Protein AF-A0A8T0CIX3-F1 (afdb_monomer_lite)

Radius of gyration: 17.49 Å; chains: 1; bounding box: 52×23×48 Å

Structure (mmCIF, N/CA/C/O backbone):
data_AF-A0A8T0CIX3-F1
#
_entry.id   AF-A0A8T0CIX3-F1
#
loop_
_atom_site.group_PDB
_atom_site.id
_atom_site.type_symbol
_atom_site.label_atom_id
_atom_site.label_alt_id
_atom_site.label_comp_id
_atom_site.label_asym_id
_atom_site.label_entity_id
_atom_site.label_seq_id
_atom_site.pdbx_PDB_ins_code
_atom_site.Cartn_x
_atom_site.Cartn_y
_atom_site.Cartn_z
_atom_site.occupancy
_atom_site.B_iso_or_equiv
_atom_site.auth_seq_id
_atom_site.auth_comp_id
_atom_site.auth_asym_id
_atom_site.auth_atom_id
_atom_site.pdbx_PDB_model_num
ATOM 1 N N . MET A 1 1 ? 6.119 -9.286 -27.370 1.00 32.91 1 MET A N 1
ATOM 2 C CA . MET A 1 1 ? 6.407 -10.190 -26.239 1.00 32.91 1 MET A CA 1
ATOM 3 C C . MET A 1 1 ? 5.545 -9.720 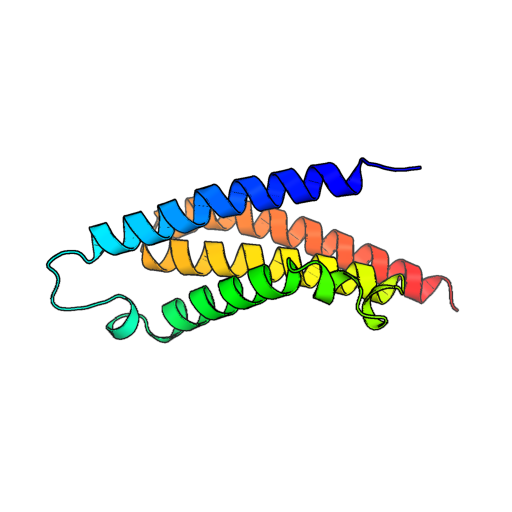-25.072 1.00 32.91 1 MET A C 1
ATOM 5 O O . MET A 1 1 ? 6.008 -8.887 -24.301 1.00 32.91 1 MET A O 1
ATOM 9 N N . PRO A 1 2 ? 4.253 -10.087 -25.061 1.00 47.53 2 PRO A N 1
ATOM 10 C CA . PRO A 1 2 ? 3.282 -9.537 -24.124 1.00 47.53 2 PRO A CA 1
ATOM 11 C C . PRO A 1 2 ? 3.025 -10.489 -22.934 1.00 47.53 2 PRO A C 1
ATOM 13 O O . PRO A 1 2 ? 3.435 -11.647 -22.954 1.00 47.53 2 PRO A O 1
ATOM 16 N N . ASP A 1 3 ? 2.377 -9.942 -21.906 1.00 46.97 3 ASP A N 1
ATOM 17 C CA . ASP A 1 3 ? 1.522 -10.616 -20.907 1.00 46.97 3 ASP A CA 1
ATOM 18 C C . ASP A 1 3 ? 2.076 -10.983 -19.521 1.00 46.97 3 ASP A C 1
ATOM 20 O O . ASP A 1 3 ? 1.401 -10.690 -18.536 1.00 46.97 3 ASP A O 1
ATOM 24 N N . PHE A 1 4 ? 3.320 -11.448 -19.346 1.00 45.59 4 PHE A N 1
ATOM 25 C CA . PHE A 1 4 ? 3.734 -11.929 -18.005 1.00 45.59 4 PHE A CA 1
ATOM 26 C C . PHE A 1 4 ? 3.720 -10.850 -16.899 1.00 45.59 4 PHE A C 1
ATOM 28 O O . PHE A 1 4 ? 3.473 -11.137 -15.729 1.00 45.59 4 PHE A O 1
ATOM 35 N N . HIS A 1 5 ? 3.978 -9.587 -17.251 1.00 55.44 5 HIS A N 1
ATOM 36 C CA . HIS A 1 5 ? 3.947 -8.493 -16.278 1.00 55.44 5 HIS A CA 1
ATOM 37 C C . HIS A 1 5 ? 2.532 -7.979 -15.994 1.00 55.44 5 HIS A C 1
ATOM 39 O O . HIS A 1 5 ? 2.299 -7.467 -14.904 1.00 55.44 5 HIS A O 1
ATOM 45 N N . GLN A 1 6 ? 1.604 -8.084 -16.946 1.00 58.97 6 GLN A N 1
ATOM 46 C CA . GLN A 1 6 ? 0.264 -7.509 -16.825 1.00 58.97 6 GLN A CA 1
ATOM 47 C C . GLN A 1 6 ? -0.647 -8.389 -15.963 1.00 58.97 6 GLN A C 1
ATOM 49 O O . GLN A 1 6 ? -1.368 -7.862 -15.113 1.00 58.97 6 GLN A O 1
ATOM 54 N N . ASP A 1 7 ? -0.513 -9.708 -16.093 1.00 60.78 7 ASP A N 1
ATOM 55 C CA . ASP A 1 7 ? -1.261 -10.689 -15.303 1.00 60.78 7 ASP A CA 1
ATOM 56 C C . ASP A 1 7 ? -0.936 -10.574 -13.807 1.00 60.78 7 ASP A C 1
ATOM 58 O O . ASP A 1 7 ? -1.839 -10.474 -12.977 1.00 60.78 7 ASP A O 1
ATOM 62 N N . GLN A 1 8 ? 0.346 -10.428 -13.450 1.00 64.62 8 GLN A N 1
ATOM 63 C CA . GLN A 1 8 ? 0.744 -10.230 -12.051 1.00 64.62 8 GLN A CA 1
ATOM 64 C C . GLN A 1 8 ? 0.156 -8.955 -11.428 1.00 64.62 8 GLN A C 1
ATOM 66 O O . GLN A 1 8 ? -0.190 -8.939 -10.248 1.00 64.62 8 GLN A O 1
ATOM 71 N N . TRP A 1 9 ? 0.025 -7.863 -12.189 1.00 63.97 9 TRP A N 1
ATOM 72 C CA . TRP A 1 9 ? -0.580 -6.632 -11.665 1.00 63.97 9 TRP A CA 1
ATOM 73 C C . TRP A 1 9 ? -2.093 -6.741 -11.513 1.00 63.97 9 TRP A C 1
ATOM 75 O O . TRP A 1 9 ? -2.646 -6.144 -10.589 1.00 63.97 9 TRP A O 1
ATOM 85 N N . MET A 1 10 ? -2.751 -7.506 -12.383 1.00 67.19 10 MET A N 1
ATOM 86 C CA . MET A 1 10 ? -4.171 -7.825 -12.246 1.00 67.19 10 MET A CA 1
ATOM 87 C C . MET A 1 10 ? -4.418 -8.646 -10.976 1.00 67.19 10 MET A C 1
ATOM 89 O O . MET A 1 10 ? -5.321 -8.317 -10.212 1.00 67.19 10 MET A O 1
ATOM 93 N N . GLU A 1 11 ? -3.564 -9.632 -10.692 1.00 70.88 11 GLU A N 1
ATOM 94 C CA . GLU A 1 11 ? -3.617 -10.425 -9.457 1.00 70.88 11 GLU A CA 1
ATOM 95 C C . GLU A 1 11 ? -3.376 -9.570 -8.203 1.00 70.88 11 GLU A C 1
ATOM 97 O O . GLU A 1 11 ? -4.138 -9.651 -7.240 1.00 70.88 11 GLU A O 1
ATOM 102 N N . ILE A 1 12 ? -2.367 -8.689 -8.215 1.00 68.94 12 ILE A N 1
ATOM 103 C CA . ILE A 1 12 ? -2.094 -7.772 -7.093 1.00 68.94 12 ILE A CA 1
ATOM 104 C C . ILE A 1 12 ? -3.274 -6.819 -6.862 1.00 68.94 12 ILE A C 1
ATOM 106 O O . ILE A 1 12 ? -3.676 -6.598 -5.717 1.00 68.94 12 ILE A O 1
ATOM 110 N N . ASN A 1 13 ? -3.848 -6.266 -7.934 1.00 72.50 13 ASN A N 1
ATOM 111 C CA . ASN A 1 13 ? -5.031 -5.416 -7.839 1.00 72.50 13 ASN A CA 1
ATOM 112 C C . ASN A 1 13 ? -6.233 -6.199 -7.285 1.00 72.50 13 ASN A C 1
ATOM 114 O O . ASN A 1 13 ? -6.950 -5.668 -6.440 1.00 72.50 13 ASN A O 1
ATOM 118 N N . ALA A 1 14 ? -6.426 -7.456 -7.702 1.00 75.31 14 ALA A N 1
ATOM 119 C CA . ALA A 1 14 ? -7.502 -8.318 -7.214 1.00 75.31 14 ALA A CA 1
ATOM 120 C C . ALA A 1 14 ? -7.372 -8.595 -5.707 1.00 75.31 14 ALA A C 1
ATOM 122 O O . ALA A 1 14 ? -8.339 -8.435 -4.955 1.00 75.31 14 ALA A O 1
ATOM 123 N N . ILE A 1 15 ? -6.158 -8.922 -5.249 1.00 75.94 15 ILE A N 1
ATOM 124 C CA . ILE A 1 15 ? -5.845 -9.072 -3.822 1.00 75.94 15 ILE A CA 1
ATOM 125 C C . ILE A 1 15 ? -6.179 -7.777 -3.078 1.00 75.94 15 ILE A C 1
ATOM 127 O O . ILE A 1 15 ? -6.801 -7.822 -2.021 1.00 75.94 15 ILE A O 1
ATOM 131 N N . PHE A 1 16 ? -5.830 -6.613 -3.625 1.00 72.81 16 PHE A N 1
ATOM 132 C CA . PHE A 1 16 ? -6.097 -5.331 -2.977 1.00 72.81 16 PHE A CA 1
ATOM 133 C C . PHE A 1 16 ? -7.589 -5.013 -2.859 1.00 72.81 16 PHE A C 1
ATOM 135 O O . PHE A 1 16 ? -8.052 -4.641 -1.779 1.00 72.81 16 PHE A O 1
ATOM 142 N N . THR A 1 17 ? -8.354 -5.221 -3.934 1.00 77.19 17 THR A N 1
ATOM 143 C CA . THR A 1 17 ? -9.814 -5.048 -3.920 1.00 77.19 17 THR A CA 1
ATOM 144 C C . THR A 1 17 ? -10.515 -5.988 -2.946 1.00 77.19 17 THR A C 1
ATOM 146 O O . THR A 1 17 ? -11.622 -5.683 -2.521 1.00 77.19 17 THR A O 1
ATOM 149 N N . PHE A 1 18 ? -9.880 -7.094 -2.554 1.00 80.06 18 PHE A N 1
ATOM 150 C CA . PHE A 1 18 ? -10.394 -7.987 -1.520 1.00 80.06 18 PHE A CA 1
ATOM 151 C C . PHE A 1 18 ? -9.923 -7.590 -0.111 1.00 80.06 18 PHE A C 1
ATOM 153 O O . PHE A 1 18 ? -10.732 -7.417 0.798 1.00 80.06 18 PHE A O 1
ATOM 160 N N . VAL A 1 19 ? -8.615 -7.414 0.082 1.00 78.19 19 VAL A N 1
ATOM 161 C CA . VAL A 1 19 ? -8.004 -7.212 1.404 1.00 78.19 19 VAL A CA 1
ATOM 162 C C . VAL A 1 19 ? -8.391 -5.861 2.006 1.00 78.19 19 VAL A C 1
ATOM 164 O O . VAL A 1 19 ? -8.680 -5.791 3.199 1.00 78.19 19 VAL A O 1
ATOM 167 N N . VAL A 1 20 ? -8.437 -4.787 1.212 1.00 78.75 20 VAL A N 1
ATOM 168 C CA . VAL A 1 20 ? -8.733 -3.445 1.737 1.00 78.75 20 VAL A CA 1
ATOM 169 C C . VAL A 1 20 ? -10.149 -3.356 2.311 1.00 78.75 20 VAL A C 1
ATOM 171 O O . VAL A 1 20 ? -10.265 -2.961 3.473 1.00 78.75 20 VAL A O 1
ATOM 174 N N . PRO A 1 21 ? -11.223 -3.748 1.594 1.00 81.62 21 PRO A N 1
ATOM 175 C CA . PRO A 1 21 ? -12.566 -3.737 2.169 1.00 81.62 21 PRO A CA 1
ATOM 176 C C . PRO A 1 21 ? -12.702 -4.626 3.402 1.00 81.62 21 PRO A C 1
ATOM 178 O O . PRO A 1 21 ? -13.387 -4.238 4.344 1.00 81.62 21 PRO A O 1
ATOM 181 N N . VAL A 1 22 ? -12.024 -5.779 3.438 1.00 82.62 22 VAL A N 1
ATOM 182 C CA . VAL A 1 22 ? -12.018 -6.657 4.619 1.00 82.62 22 VAL A CA 1
ATOM 183 C C . VAL A 1 22 ? -11.404 -5.941 5.820 1.00 82.62 22 VAL A C 1
ATOM 185 O O . VAL A 1 22 ? -12.016 -5.905 6.885 1.00 82.62 22 VAL A O 1
ATOM 188 N N . LEU A 1 23 ? -10.231 -5.322 5.665 1.00 79.44 23 LEU A N 1
ATOM 189 C CA . LEU A 1 23 ? -9.569 -4.606 6.757 1.00 79.44 23 LEU A CA 1
ATOM 190 C C . LEU A 1 23 ? -10.378 -3.377 7.212 1.00 79.44 23 LEU A C 1
ATOM 192 O O . LEU A 1 23 ? -10.510 -3.138 8.412 1.00 79.44 23 LEU A O 1
ATOM 196 N N . VAL A 1 24 ? -10.974 -2.631 6.277 1.00 81.62 24 VAL A N 1
ATOM 197 C CA . VAL A 1 24 ? -11.873 -1.508 6.597 1.00 81.62 24 VAL A CA 1
ATOM 198 C C . VAL A 1 24 ? -13.121 -2.000 7.335 1.00 81.62 24 VAL A C 1
ATOM 200 O O . VAL A 1 24 ? -13.499 -1.413 8.348 1.00 81.62 24 VAL A O 1
ATOM 203 N N . GLY A 1 25 ? -13.729 -3.100 6.885 1.00 82.38 25 GLY A N 1
ATOM 204 C CA . GLY A 1 25 ? -14.900 -3.712 7.514 1.00 82.38 25 GLY A CA 1
ATOM 205 C C . GLY A 1 25 ? -14.612 -4.216 8.928 1.00 82.38 25 GLY A C 1
ATOM 206 O O . GLY A 1 25 ? -15.368 -3.927 9.852 1.00 82.38 25 GLY A O 1
ATOM 207 N N . LEU A 1 26 ? -13.475 -4.885 9.135 1.00 82.00 26 LEU A N 1
ATOM 208 C CA . LEU A 1 26 ? -13.008 -5.272 10.470 1.00 82.00 26 LEU A CA 1
ATOM 209 C C . LEU A 1 26 ? -12.791 -4.049 11.369 1.00 82.00 26 LEU A C 1
ATOM 211 O O . LEU A 1 26 ? -13.076 -4.106 12.565 1.00 82.00 26 LEU A O 1
ATOM 215 N N . GLY A 1 27 ? -12.328 -2.933 10.800 1.00 80.12 27 GLY A N 1
ATOM 216 C CA . GLY A 1 27 ? -12.174 -1.665 11.509 1.00 80.12 27 GLY A CA 1
ATOM 217 C C . GLY A 1 27 ? -13.522 -1.113 11.947 1.00 80.12 27 GLY A C 1
ATOM 218 O O . GLY A 1 27 ? -13.709 -0.808 13.124 1.00 80.12 27 GLY A O 1
ATOM 219 N N . ALA A 1 28 ? -14.486 -1.066 11.027 1.00 81.31 28 ALA A N 1
ATOM 220 C CA . ALA A 1 28 ? -15.848 -0.647 11.327 1.00 81.31 28 ALA A CA 1
ATOM 221 C C . ALA A 1 28 ? -16.452 -1.486 12.464 1.00 81.31 28 ALA A C 1
ATOM 223 O O . ALA A 1 28 ? -16.958 -0.910 13.420 1.00 81.31 28 ALA A O 1
ATOM 224 N N . VAL A 1 29 ? -16.302 -2.816 12.429 1.00 83.75 29 VAL A N 1
ATOM 225 C CA . VAL A 1 29 ? -16.773 -3.719 13.496 1.00 83.75 29 VAL A CA 1
ATOM 226 C C . VAL A 1 29 ? -16.032 -3.482 14.819 1.00 83.75 29 VAL A C 1
ATOM 228 O O . VAL A 1 29 ?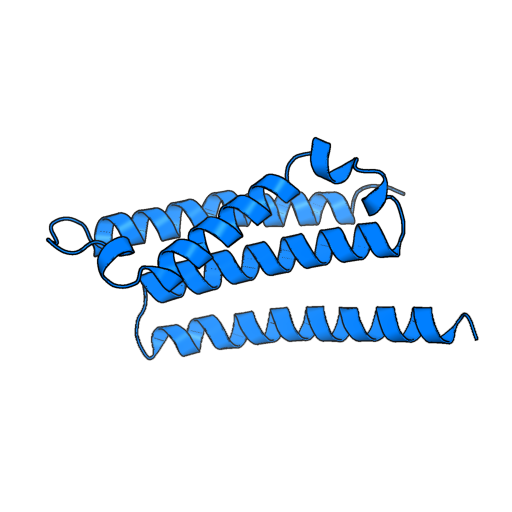 -16.664 -3.376 15.868 1.00 83.75 29 VAL A O 1
ATOM 231 N N . LYS A 1 30 ? -14.698 -3.346 14.805 1.00 80.69 30 LYS A N 1
ATOM 232 C CA . LYS A 1 30 ? -13.878 -3.133 16.017 1.00 80.69 30 LYS A CA 1
ATOM 233 C C . LYS A 1 30 ? -14.253 -1.856 16.778 1.00 80.69 30 LYS A C 1
ATOM 235 O O . LYS A 1 30 ? -14.106 -1.804 18.009 1.00 80.69 30 LYS A O 1
ATOM 240 N N . TYR A 1 31 ? -14.665 -0.823 16.049 1.00 79.38 31 TYR A N 1
ATOM 241 C CA . TYR A 1 31 ? -15.028 0.485 16.594 1.00 79.38 31 TYR A CA 1
ATOM 242 C C . TYR A 1 31 ? -16.546 0.722 16.645 1.00 79.38 31 TYR A C 1
ATOM 244 O O . TYR A 1 31 ? -16.982 1.757 17.146 1.00 79.38 31 TYR A O 1
ATOM 252 N N . GLN A 1 32 ? -17.361 -0.240 16.207 1.00 84.94 32 GLN A N 1
ATOM 253 C CA . GLN A 1 32 ? -18.816 -0.147 16.273 1.00 84.94 32 GLN A CA 1
ATOM 254 C C . GLN A 1 32 ? -19.281 -0.019 17.729 1.00 84.94 32 GLN A C 1
ATOM 256 O O . GLN A 1 32 ? -18.869 -0.784 18.600 1.00 84.94 32 GLN A O 1
ATOM 261 N N . GLY A 1 33 ? -20.136 0.970 18.000 1.00 80.69 33 GLY A N 1
ATOM 262 C CA . GLY A 1 33 ? -20.681 1.218 19.339 1.00 80.69 33 GLY A CA 1
ATOM 263 C C . GLY A 1 33 ? -19.683 1.799 20.348 1.00 80.69 33 GLY A C 1
ATOM 264 O O . GLY A 1 33 ? -20.034 1.958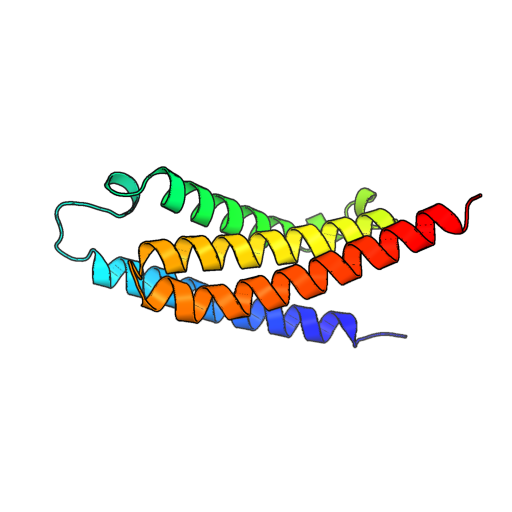 21.515 1.00 80.69 33 GLY A O 1
ATOM 265 N N . LYS A 1 34 ? -18.452 2.136 19.935 1.00 80.56 34 LYS A N 1
ATOM 266 C CA . LYS A 1 34 ? -17.487 2.841 20.788 1.00 80.56 34 LYS A CA 1
ATOM 267 C C . LYS A 1 34 ? -17.601 4.349 20.590 1.00 80.56 34 LYS A C 1
ATOM 269 O O . LYS A 1 34 ? -17.738 4.823 19.470 1.00 80.56 34 LYS A O 1
ATOM 274 N N . HIS A 1 35 ? -17.444 5.103 21.677 1.00 78.94 35 HIS A N 1
ATOM 275 C CA . HIS A 1 35 ? -17.379 6.571 21.635 1.00 78.94 35 HIS A CA 1
ATOM 276 C C . HIS A 1 35 ? -16.116 7.126 20.961 1.00 78.94 35 HIS A C 1
ATOM 278 O O . HIS A 1 35 ? -16.063 8.309 20.646 1.00 78.94 35 HIS A O 1
ATOM 284 N N . HIS A 1 36 ? -15.103 6.286 20.752 1.00 74.44 36 HIS A N 1
ATOM 285 C CA . HIS A 1 36 ? -13.800 6.682 20.234 1.00 74.44 36 HIS A CA 1
ATOM 286 C C . HIS A 1 36 ? -13.606 6.038 18.865 1.00 74.44 36 HIS A C 1
ATOM 288 O O . HIS A 1 36 ? -13.723 4.814 18.758 1.00 74.44 36 HIS A O 1
ATOM 294 N N . SER A 1 37 ? -13.287 6.827 17.840 1.00 77.19 37 SER A N 1
ATOM 295 C CA . SER A 1 37 ? -13.000 6.309 16.504 1.00 77.19 37 SER A CA 1
ATOM 296 C C . SER A 1 37 ? -11.485 6.110 16.298 1.00 77.19 37 SER A C 1
ATOM 298 O O . SER A 1 37 ? -10.671 6.651 17.061 1.00 77.19 37 SER A O 1
ATOM 300 N N . PRO A 1 38 ? -11.058 5.347 15.273 1.00 71.62 38 PRO A N 1
ATOM 301 C CA . PRO A 1 38 ? -9.641 5.214 14.924 1.00 71.62 38 PRO A CA 1
ATOM 302 C C . PRO A 1 38 ? -9.014 6.544 14.479 1.00 71.62 38 PRO A C 1
ATOM 304 O O . PRO A 1 38 ? -7.800 6.720 14.592 1.00 71.62 38 PRO A O 1
ATOM 307 N N . PHE A 1 39 ? -9.824 7.496 14.009 1.00 76.62 39 PHE A N 1
ATOM 308 C CA . PHE A 1 39 ? -9.372 8.839 13.651 1.00 76.62 39 PHE A CA 1
ATOM 309 C C . PHE A 1 39 ? -9.029 9.678 14.881 1.00 76.62 39 PHE A C 1
ATOM 311 O O . PHE A 1 39 ? -8.099 10.475 14.824 1.00 76.62 39 PHE A O 1
ATOM 318 N N . ASP A 1 40 ? -9.716 9.446 15.999 1.00 76.12 40 ASP A N 1
ATOM 319 C CA . ASP A 1 40 ? -9.499 10.195 17.242 1.00 76.12 40 ASP A CA 1
ATOM 320 C C . ASP A 1 40 ? -8.393 9.559 18.088 1.00 76.12 40 ASP A C 1
ATOM 322 O O . ASP A 1 40 ? -7.564 10.241 18.683 1.00 76.12 40 ASP A O 1
ATOM 326 N N . THR A 1 41 ? -8.360 8.224 18.125 1.00 79.50 41 THR A N 1
ATOM 327 C CA . THR A 1 41 ? -7.406 7.459 18.944 1.00 79.50 41 THR A CA 1
ATOM 328 C C . THR A 1 41 ? -6.034 7.313 18.292 1.00 79.50 41 THR A C 1
ATOM 330 O O . THR A 1 41 ? -5.020 7.306 18.990 1.00 79.50 41 THR A O 1
ATOM 333 N N . HIS A 1 42 ? -5.979 7.216 16.961 1.00 81.81 42 HIS A N 1
ATOM 334 C CA . HIS A 1 42 ? -4.744 7.011 16.200 1.00 81.81 42 HIS A CA 1
ATOM 335 C C . HIS A 1 42 ? -4.712 7.881 14.928 1.00 81.81 42 HIS A C 1
ATOM 337 O O . HIS A 1 42 ? -4.622 7.348 13.817 1.00 81.81 42 HIS A O 1
ATOM 343 N N . PRO A 1 43 ? -4.754 9.223 15.060 1.00 80.19 43 PRO A N 1
ATOM 344 C CA . PRO A 1 43 ? -4.919 10.141 13.928 1.00 80.19 43 PRO A CA 1
ATOM 345 C C . PRO A 1 43 ? -3.818 9.995 12.873 1.00 80.19 43 PRO A C 1
ATOM 347 O O . PRO A 1 43 ? -4.104 9.947 11.679 1.00 80.19 43 PRO A O 1
ATOM 350 N N . ILE A 1 44 ? -2.561 9.856 13.307 1.00 82.81 44 ILE A N 1
ATOM 351 C CA . ILE A 1 44 ? -1.407 9.726 12.405 1.00 82.81 44 ILE A CA 1
ATOM 352 C C . ILE A 1 44 ? -1.491 8.419 11.607 1.00 82.81 44 ILE A C 1
ATOM 354 O O . ILE A 1 44 ? -1.369 8.431 10.385 1.00 82.81 44 ILE A O 1
ATOM 358 N N . THR A 1 45 ? -1.738 7.293 12.279 1.00 82.94 45 THR A N 1
ATOM 359 C CA . THR A 1 45 ? -1.815 5.971 11.637 1.00 82.94 45 THR A CA 1
ATOM 360 C C . THR A 1 45 ? -2.980 5.897 10.650 1.00 82.94 45 THR A C 1
ATOM 362 O O . THR A 1 45 ? -2.808 5.422 9.528 1.00 82.94 45 THR A O 1
ATOM 365 N N . SER A 1 46 ? -4.147 6.419 11.036 1.00 82.31 46 SER A N 1
ATOM 366 C CA . SER A 1 46 ? -5.330 6.508 10.173 1.00 82.31 46 SER A CA 1
ATOM 367 C C . SER A 1 46 ? -5.072 7.373 8.942 1.00 82.31 46 SER A C 1
ATOM 369 O O . SER A 1 46 ? -5.362 6.952 7.821 1.00 82.31 46 SER A O 1
ATOM 371 N N . PHE A 1 47 ? -4.447 8.539 9.122 1.00 86.44 47 PHE A N 1
ATOM 372 C CA . PHE A 1 47 ? -4.085 9.417 8.013 1.00 86.44 47 PHE A CA 1
ATOM 373 C C . PHE A 1 47 ? -3.103 8.747 7.046 1.00 86.44 47 PHE A C 1
ATOM 375 O O . PHE A 1 47 ? -3.347 8.723 5.842 1.00 86.44 47 PHE A O 1
ATOM 382 N N . LEU A 1 48 ? -2.022 8.150 7.558 1.00 86.56 48 LEU A N 1
ATOM 383 C CA . LEU A 1 48 ? -1.021 7.482 6.725 1.00 86.56 48 LEU A CA 1
ATOM 384 C C . LEU A 1 48 ? -1.596 6.273 5.979 1.00 86.56 48 LEU A C 1
ATOM 386 O O . LEU A 1 48 ? -1.235 6.044 4.823 1.00 86.56 48 LEU A O 1
ATOM 390 N N . SER A 1 49 ? -2.513 5.527 6.602 1.00 85.94 49 SER A N 1
ATOM 391 C CA . SER A 1 49 ? -3.223 4.423 5.951 1.00 85.94 49 SER A CA 1
ATOM 392 C C . SER A 1 49 ? -4.028 4.903 4.744 1.00 85.94 49 SER A C 1
ATOM 394 O O . SER A 1 49 ? -3.860 4.374 3.642 1.00 85.94 49 SER A O 1
ATOM 396 N N . ILE A 1 50 ? -4.84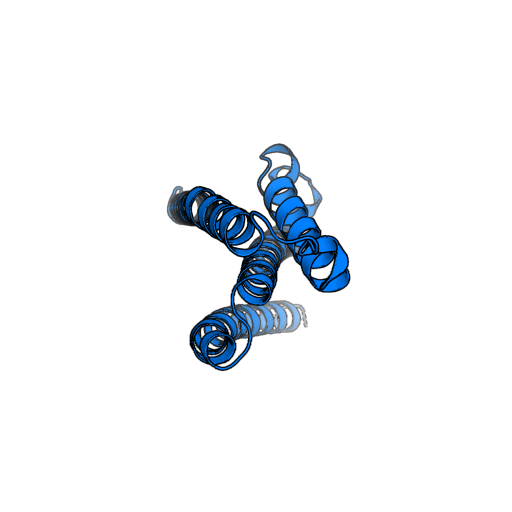6 5.942 4.938 1.00 86.19 50 ILE A N 1
ATOM 397 C CA . ILE A 1 50 ? -5.712 6.511 3.898 1.00 86.19 50 ILE A CA 1
ATOM 398 C C . ILE A 1 50 ? -4.883 7.170 2.802 1.00 86.19 50 ILE A C 1
ATOM 400 O O . ILE A 1 50 ? -5.139 6.942 1.623 1.00 86.19 50 ILE A O 1
ATOM 404 N N . PHE A 1 51 ? -3.862 7.943 3.169 1.00 88.75 51 PHE A N 1
ATOM 405 C CA . PHE A 1 51 ? -2.970 8.584 2.210 1.00 88.75 51 PHE A CA 1
ATOM 406 C C . PHE A 1 51 ? -2.270 7.551 1.319 1.00 88.75 51 PHE A C 1
ATOM 408 O O . PHE A 1 51 ? -2.277 7.679 0.096 1.00 88.75 51 PHE A O 1
ATOM 415 N N . SER A 1 52 ? -1.730 6.485 1.917 1.00 87.69 52 SER A N 1
ATOM 416 C CA . SER A 1 52 ? -1.072 5.406 1.169 1.00 87.69 52 SER A CA 1
ATOM 417 C C . SER A 1 52 ? -2.056 4.666 0.255 1.00 87.69 52 SER A C 1
ATOM 419 O O . SER A 1 52 ? -1.716 4.326 -0.878 1.00 87.69 52 SER A O 1
ATOM 421 N N . LEU A 1 53 ? -3.295 4.464 0.716 1.00 86.56 53 LEU A N 1
ATOM 422 C CA . LEU A 1 53 ? -4.370 3.853 -0.067 1.00 86.56 53 LEU A CA 1
ATOM 423 C C . LEU A 1 53 ? -4.732 4.711 -1.289 1.00 86.56 53 LEU A C 1
ATOM 425 O O . LEU A 1 53 ? -4.792 4.208 -2.411 1.00 86.56 53 LEU A O 1
ATOM 429 N N . LEU A 1 54 ? -4.931 6.014 -1.080 1.00 88.56 54 LEU A N 1
ATOM 430 C CA . LEU A 1 54 ? -5.231 6.977 -2.139 1.00 88.56 54 LEU A CA 1
ATOM 431 C C . LEU A 1 54 ? -4.095 7.063 -3.155 1.00 88.56 54 LEU A C 1
ATOM 433 O O . LEU A 1 54 ? -4.351 7.104 -4.360 1.00 88.56 54 LEU A O 1
ATOM 437 N N . LEU A 1 55 ? -2.845 7.048 -2.687 1.00 89.56 55 LEU A N 1
ATOM 438 C CA . LEU A 1 55 ? -1.673 7.067 -3.553 1.00 89.56 55 LEU A CA 1
ATOM 439 C C . LEU A 1 55 ? -1.610 5.803 -4.420 1.00 89.56 55 LEU A C 1
ATOM 441 O O . LEU A 1 55 ? -1.419 5.904 -5.630 1.00 89.56 55 LEU A O 1
ATOM 445 N N . TYR A 1 56 ? -1.853 4.624 -3.840 1.00 87.75 56 TYR A N 1
ATOM 446 C CA . TYR A 1 56 ? -1.920 3.373 -4.597 1.00 87.75 56 TYR A CA 1
ATOM 447 C C . TYR A 1 56 ? -3.031 3.389 -5.658 1.00 87.75 56 TYR A C 1
ATOM 449 O O . TYR A 1 56 ? -2.783 3.016 -6.809 1.00 87.75 56 TYR A O 1
ATOM 457 N N . TYR A 1 57 ? -4.244 3.829 -5.300 1.00 86.06 57 TYR A N 1
ATOM 458 C CA . TYR A 1 57 ? -5.355 3.919 -6.252 1.00 86.06 57 TYR A CA 1
ATOM 459 C C . TYR A 1 57 ? -5.046 4.909 -7.376 1.00 86.06 57 TYR A C 1
ATOM 461 O O . TYR A 1 57 ? -5.237 4.577 -8.543 1.00 86.06 57 TYR A O 1
ATOM 469 N N . SER A 1 58 ? -4.486 6.074 -7.042 1.00 87.12 58 SER A N 1
ATOM 470 C CA . SER A 1 58 ? -4.075 7.086 -8.023 1.00 87.12 58 SER A CA 1
ATOM 471 C C . SER A 1 58 ? -3.037 6.529 -8.997 1.00 87.12 58 SER A C 1
ATOM 473 O O . SER A 1 58 ? -3.193 6.657 -10.206 1.00 87.12 58 SER A O 1
ATOM 475 N N . LEU A 1 59 ? -2.017 5.831 -8.491 1.00 86.38 59 LEU A N 1
ATOM 476 C CA . LEU A 1 59 ? -1.002 5.173 -9.321 1.00 86.38 59 LEU A CA 1
ATOM 477 C C . LEU A 1 59 ? -1.556 3.988 -10.126 1.00 86.38 59 LEU A C 1
ATOM 479 O O . LEU A 1 59 ? -0.923 3.544 -11.079 1.00 86.38 59 LEU A O 1
ATOM 483 N N . SER A 1 60 ? -2.712 3.443 -9.757 1.00 84.50 60 SER A N 1
ATOM 484 C CA . SER A 1 60 ? -3.363 2.354 -10.492 1.00 84.50 60 SER A CA 1
ATOM 485 C C . SER A 1 60 ? -4.274 2.849 -11.614 1.00 84.50 60 SER A C 1
ATOM 487 O O . SER A 1 60 ? -4.734 2.034 -12.413 1.00 84.50 60 SER A O 1
ATOM 489 N N . LEU A 1 61 ? -4.501 4.163 -11.720 1.00 84.94 61 LEU A N 1
ATOM 490 C CA . LEU A 1 61 ? -5.250 4.744 -12.826 1.00 84.94 61 LEU A CA 1
ATOM 491 C C . LEU A 1 61 ? -4.459 4.614 -14.141 1.00 84.94 61 LEU A C 1
ATOM 493 O O . LEU A 1 61 ? -3.289 5.010 -14.187 1.00 84.94 61 LEU A O 1
ATOM 497 N N . PRO A 1 62 ? -5.094 4.153 -15.238 1.00 81.44 62 PRO A N 1
ATOM 498 C CA . PRO A 1 62 ? -4.433 4.014 -16.538 1.00 81.44 62 PRO A CA 1
ATOM 499 C C . PRO A 1 62 ? -3.785 5.313 -17.028 1.00 81.44 62 PRO A C 1
ATOM 501 O O . PRO A 1 62 ? -2.702 5.287 -17.605 1.00 81.44 62 PRO A O 1
ATOM 504 N N . LEU A 1 63 ? -4.416 6.455 -16.735 1.00 84.44 63 LEU A N 1
ATOM 505 C CA . LEU A 1 63 ? -3.921 7.782 -17.101 1.00 84.44 63 LEU A CA 1
ATOM 506 C C . LEU A 1 63 ? -2.549 8.087 -16.484 1.00 84.44 63 LEU A C 1
ATOM 508 O O . LEU A 1 63 ? -1.690 8.679 -17.130 1.00 84.44 63 LEU A O 1
ATOM 512 N N . VAL A 1 64 ? -2.331 7.664 -15.238 1.00 82.31 64 VAL A N 1
ATOM 513 C CA . VAL A 1 64 ? -1.075 7.914 -14.525 1.00 82.31 64 VAL A CA 1
ATOM 514 C C . VAL A 1 64 ? 0.035 7.034 -15.090 1.00 82.31 64 VAL A C 1
ATOM 516 O O . VAL A 1 64 ? 1.154 7.507 -15.246 1.00 82.31 64 VAL A O 1
ATOM 519 N N . ALA A 1 65 ? -0.268 5.797 -15.489 1.00 76.44 65 ALA A N 1
ATOM 520 C CA . ALA A 1 65 ? 0.705 4.909 -16.128 1.00 76.44 65 ALA A CA 1
ATOM 521 C C . ALA A 1 65 ? 1.196 5.422 -17.500 1.00 76.44 65 ALA A C 1
ATOM 523 O O . ALA A 1 65 ? 2.298 5.073 -17.915 1.00 76.44 65 ALA A O 1
ATOM 524 N N . GLN A 1 66 ? 0.410 6.264 -18.178 1.00 83.31 66 GLN A N 1
ATOM 525 C CA . GLN A 1 66 ? 0.744 6.868 -19.478 1.00 83.31 66 GLN A CA 1
ATOM 526 C C . GLN A 1 66 ? 1.553 8.171 -19.368 1.00 83.31 66 GLN A C 1
ATOM 528 O O . GLN A 1 66 ? 1.837 8.817 -20.378 1.00 83.31 66 GLN A O 1
ATOM 533 N N . LEU A 1 67 ? 1.915 8.601 -18.153 1.00 85.19 67 LEU A N 1
ATOM 534 C CA . LEU A 1 67 ? 2.719 9.806 -17.978 1.00 85.19 67 LEU A CA 1
ATOM 535 C C . LEU A 1 67 ? 4.102 9.628 -18.631 1.00 85.19 67 LEU A C 1
ATOM 537 O O . LEU A 1 67 ? 4.784 8.635 -18.353 1.00 85.19 67 LEU A O 1
ATOM 541 N N . PRO A 1 68 ? 4.592 10.622 -19.402 1.00 80.12 68 PRO A N 1
ATOM 542 C CA . PRO A 1 68 ? 5.894 10.545 -20.075 1.00 80.12 68 PRO A CA 1
ATOM 543 C C . PRO A 1 68 ? 7.052 10.246 -19.116 1.00 80.12 68 PRO A C 1
ATOM 545 O O . PRO A 1 68 ? 8.012 9.565 -19.474 1.00 80.12 68 PRO A O 1
ATOM 548 N N . ALA A 1 69 ? 6.934 10.708 -17.866 1.00 78.56 69 ALA A N 1
ATOM 549 C CA . ALA A 1 69 ? 7.894 10.453 -16.798 1.00 78.56 69 ALA A CA 1
ATOM 550 C C . ALA A 1 69 ? 8.136 8.952 -16.546 1.00 78.56 69 ALA A C 1
ATOM 552 O O . ALA A 1 69 ? 9.247 8.575 -16.176 1.00 78.56 69 ALA A O 1
ATOM 553 N N . PHE A 1 70 ? 7.140 8.090 -16.784 1.00 81.38 70 PHE A N 1
ATOM 554 C CA . PHE A 1 70 ? 7.217 6.647 -16.536 1.00 81.38 70 PHE A CA 1
ATOM 555 C C . PHE A 1 70 ? 7.573 5.815 -17.769 1.00 81.38 70 PHE A C 1
ATOM 557 O O . PHE A 1 70 ? 7.794 4.616 -17.641 1.00 81.38 70 PHE A O 1
ATOM 564 N N . HIS A 1 71 ? 7.708 6.432 -18.945 1.00 81.88 71 HIS A N 1
ATOM 565 C CA . HIS A 1 71 ? 8.111 5.728 -20.168 1.00 81.88 71 HIS A CA 1
ATOM 566 C C . HIS A 1 71 ? 9.623 5.442 -20.215 1.00 81.88 71 HIS A C 1
ATOM 568 O O . HIS A 1 71 ? 10.089 4.641 -21.024 1.00 81.88 71 HIS A O 1
ATOM 574 N N . THR A 1 72 ? 10.410 6.077 -19.343 1.00 84.50 72 THR A N 1
ATOM 575 C CA . THR A 1 72 ? 11.835 5.764 -19.181 1.00 84.50 72 THR A CA 1
ATOM 576 C C . THR A 1 72 ? 12.021 4.513 -18.319 1.00 84.50 72 THR A C 1
ATOM 578 O O . THR A 1 72 ? 11.212 4.239 -17.437 1.00 84.50 72 THR A O 1
ATOM 581 N N . ILE A 1 73 ? 13.124 3.775 -18.499 1.00 76.94 73 ILE A N 1
ATOM 582 C CA . ILE A 1 73 ? 13.436 2.583 -17.679 1.00 76.94 73 ILE A CA 1
ATOM 583 C C . ILE A 1 73 ? 13.456 2.932 -16.179 1.00 76.94 73 ILE A C 1
ATOM 585 O O . ILE A 1 73 ? 12.903 2.202 -15.358 1.00 76.94 73 ILE A O 1
ATOM 589 N N . SER A 1 74 ? 14.058 4.073 -15.826 1.00 77.94 74 SER A N 1
ATOM 590 C CA . SER A 1 74 ? 14.089 4.580 -14.447 1.00 77.94 74 SER A CA 1
ATOM 591 C C . SER A 1 74 ? 12.696 4.987 -13.952 1.00 77.94 74 SER A C 1
ATOM 593 O O . SER A 1 74 ? 12.325 4.705 -12.812 1.00 77.94 74 SER A O 1
ATOM 595 N N . GLY A 1 75 ? 11.898 5.605 -14.822 1.00 79.19 75 GLY A N 1
ATOM 596 C CA . GLY A 1 75 ? 10.534 6.034 -14.540 1.00 79.19 75 GLY A CA 1
ATOM 597 C C . GLY A 1 75 ? 9.584 4.873 -14.279 1.00 79.19 75 GLY A C 1
ATOM 598 O O . GLY A 1 75 ? 8.936 4.850 -13.236 1.00 79.19 75 GLY A O 1
ATOM 599 N N . ALA A 1 76 ? 9.552 3.878 -15.168 1.00 79.94 76 ALA A N 1
ATOM 600 C CA . ALA A 1 76 ? 8.752 2.665 -15.001 1.00 79.94 76 ALA A CA 1
ATOM 601 C C . ALA A 1 76 ? 9.111 1.952 -13.691 1.00 79.94 76 ALA A C 1
ATOM 603 O O . ALA A 1 76 ? 8.248 1.559 -12.910 1.00 79.94 76 ALA A O 1
ATOM 604 N N . PHE A 1 77 ? 10.405 1.849 -13.398 1.00 79.00 77 PHE A N 1
ATOM 605 C CA . PHE A 1 77 ? 10.890 1.235 -12.171 1.00 79.00 77 PHE A CA 1
ATOM 606 C C . PHE A 1 77 ? 10.481 2.008 -10.909 1.00 79.00 77 PHE A C 1
ATOM 608 O O . PHE A 1 77 ? 10.037 1.405 -9.932 1.00 79.00 77 PHE A O 1
ATOM 615 N N . THR A 1 78 ? 10.579 3.337 -10.949 1.00 81.50 78 THR A N 1
ATOM 616 C CA . THR A 1 78 ? 10.140 4.230 -9.867 1.00 81.50 78 THR A CA 1
ATOM 617 C C . THR A 1 78 ? 8.632 4.119 -9.646 1.00 81.50 78 THR A C 1
ATOM 619 O O . THR A 1 78 ? 8.188 3.987 -8.508 1.00 81.50 78 THR A O 1
ATOM 622 N N . PHE A 1 79 ? 7.850 4.085 -10.725 1.00 85.25 79 PHE A N 1
ATOM 623 C CA . PHE A 1 79 ? 6.402 3.895 -10.695 1.00 85.25 79 PHE A CA 1
ATOM 624 C C . PHE A 1 79 ? 6.006 2.576 -10.021 1.00 85.25 79 PHE A C 1
ATOM 626 O O . PHE A 1 79 ? 5.201 2.571 -9.088 1.00 85.25 79 PHE A O 1
ATOM 633 N N . TYR A 1 80 ? 6.618 1.460 -10.424 1.00 82.56 80 TYR A N 1
ATOM 634 C CA . TYR A 1 80 ? 6.343 0.159 -9.811 1.00 82.56 80 TYR A CA 1
ATOM 635 C C . TYR A 1 80 ? 6.756 0.107 -8.341 1.00 82.56 80 TYR A C 1
ATOM 637 O O . TYR A 1 80 ? 6.021 -0.435 -7.514 1.00 82.56 80 TYR A O 1
ATOM 645 N N . PHE A 1 81 ? 7.901 0.699 -7.998 1.00 82.81 81 PHE A N 1
ATOM 646 C CA . PHE A 1 81 ? 8.348 0.787 -6.614 1.00 82.81 81 PHE A CA 1
ATOM 647 C C . PHE A 1 81 ? 7.364 1.582 -5.746 1.00 82.81 81 PHE A C 1
ATOM 649 O O . PHE A 1 81 ? 6.961 1.102 -4.688 1.00 82.81 81 PHE A O 1
ATOM 656 N N . LEU A 1 82 ? 6.914 2.748 -6.220 1.00 85.94 82 LEU A N 1
ATOM 657 C CA . LEU A 1 82 ? 5.910 3.579 -5.549 1.00 85.94 82 LEU A CA 1
ATOM 658 C C . LEU A 1 82 ? 4.583 2.840 -5.358 1.00 85.94 82 LEU A C 1
ATOM 660 O O . LEU A 1 82 ? 4.001 2.925 -4.276 1.00 85.94 82 LEU A O 1
ATOM 664 N N . LYS A 1 83 ? 4.121 2.080 -6.361 1.00 86.56 83 LYS A N 1
ATOM 665 C CA . LYS A 1 83 ? 2.909 1.256 -6.232 1.00 86.56 83 LYS A CA 1
ATOM 666 C C . LYS A 1 83 ? 3.044 0.215 -5.125 1.00 86.56 83 LYS A C 1
ATOM 668 O O . LYS A 1 83 ? 2.179 0.149 -4.255 1.00 86.56 83 LYS A O 1
ATOM 673 N N . ILE A 1 84 ? 4.121 -0.574 -5.131 1.00 83.06 84 ILE A N 1
ATOM 674 C CA . ILE A 1 84 ? 4.343 -1.627 -4.124 1.00 83.06 84 ILE A CA 1
ATOM 675 C C . ILE A 1 84 ? 4.486 -1.011 -2.733 1.00 83.06 84 ILE A C 1
ATOM 677 O O . ILE A 1 84 ? 3.862 -1.480 -1.788 1.00 83.06 84 ILE A O 1
ATOM 681 N N . LEU A 1 85 ? 5.259 0.069 -2.613 1.00 85.31 85 LEU A N 1
ATOM 682 C CA . LEU A 1 85 ? 5.450 0.773 -1.351 1.00 85.31 85 LEU A CA 1
ATOM 683 C C . LEU A 1 85 ? 4.121 1.289 -0.787 1.00 85.31 85 LEU A C 1
ATOM 685 O O . LEU A 1 85 ? 3.821 1.055 0.381 1.00 85.31 85 LEU A O 1
ATOM 689 N N . SER A 1 86 ? 3.312 1.949 -1.619 1.00 86.94 86 SER A N 1
ATOM 690 C CA . SER A 1 86 ? 2.009 2.492 -1.211 1.00 86.94 86 SER A CA 1
ATOM 691 C C . SER A 1 86 ? 1.053 1.384 -0.765 1.00 86.94 86 SER A C 1
ATOM 693 O O . SER A 1 86 ? 0.388 1.517 0.263 1.00 86.94 86 SER A O 1
ATOM 695 N N . PHE A 1 87 ? 1.039 0.259 -1.490 1.00 84.56 87 PHE A N 1
ATOM 696 C CA . PHE A 1 87 ? 0.286 -0.937 -1.117 1.00 84.56 87 PHE A CA 1
ATOM 697 C C . PHE A 1 87 ? 0.710 -1.460 0.259 1.00 84.56 87 PHE A C 1
ATOM 699 O O . PHE A 1 87 ? -0.118 -1.577 1.164 1.00 84.56 87 PHE A O 1
ATOM 706 N N . SER A 1 88 ? 2.006 -1.727 0.439 1.00 83.31 88 SER A N 1
ATOM 707 C CA . SER A 1 88 ? 2.535 -2.273 1.686 1.00 83.31 88 SER A CA 1
ATOM 708 C C . SER A 1 88 ? 2.260 -1.345 2.865 1.00 83.31 88 SER A C 1
ATOM 710 O O . SER A 1 88 ? 1.790 -1.813 3.898 1.00 83.31 88 SER A O 1
ATOM 712 N N . LEU A 1 89 ? 2.482 -0.036 2.709 1.00 84.50 89 LEU A N 1
ATOM 713 C CA . LEU A 1 89 ? 2.217 0.950 3.759 1.00 84.50 89 LEU A CA 1
ATOM 714 C C . LEU A 1 89 ? 0.738 1.001 4.142 1.00 84.50 89 LEU A C 1
ATOM 716 O O . LEU A 1 89 ? 0.420 1.015 5.329 1.00 84.50 89 LEU A O 1
ATOM 720 N N . SER A 1 90 ? -0.169 0.976 3.163 1.00 87.00 90 SER A N 1
ATOM 721 C CA . SER A 1 90 ? -1.605 0.987 3.447 1.00 87.00 90 SER A CA 1
ATOM 722 C C . SER A 1 90 ? -2.018 -0.222 4.289 1.00 87.00 90 SER A C 1
ATOM 724 O O . SER A 1 90 ? -2.629 -0.043 5.345 1.00 87.00 90 SER A O 1
ATOM 726 N N . ILE A 1 91 ? -1.603 -1.428 3.882 1.00 83.81 91 ILE A N 1
ATOM 727 C CA . ILE A 1 91 ? -1.874 -2.675 4.611 1.00 83.81 91 ILE A CA 1
ATOM 728 C C . ILE A 1 91 ? -1.252 -2.647 6.006 1.00 83.81 91 ILE A C 1
ATOM 730 O O . ILE A 1 91 ? -1.919 -3.010 6.974 1.00 83.81 91 ILE A O 1
ATOM 734 N N . ILE A 1 92 ? -0.007 -2.184 6.129 1.00 83.88 92 ILE A N 1
ATOM 735 C CA . ILE A 1 92 ? 0.689 -2.041 7.412 1.00 83.88 92 ILE A CA 1
ATOM 736 C C . ILE A 1 92 ? -0.118 -1.164 8.364 1.00 83.88 92 ILE A C 1
ATOM 738 O O . ILE A 1 92 ? -0.407 -1.584 9.485 1.00 83.88 92 ILE A O 1
ATOM 742 N N . PHE A 1 93 ? -0.505 0.035 7.930 1.00 85.12 93 PHE A N 1
ATOM 743 C CA . PHE A 1 93 ? -1.198 0.976 8.801 1.00 85.12 93 PHE A CA 1
ATOM 744 C C . PHE A 1 93 ? -2.628 0.525 9.120 1.00 85.12 93 PHE A C 1
ATOM 746 O O . PHE A 1 93 ? -3.045 0.642 10.271 1.00 85.12 93 PHE A O 1
ATOM 753 N N . LEU A 1 94 ? -3.351 -0.072 8.163 1.00 83.44 94 LEU A N 1
ATOM 754 C CA . LEU A 1 94 ? -4.671 -0.667 8.423 1.00 83.44 94 LEU A CA 1
ATOM 755 C C . LEU A 1 94 ? -4.577 -1.819 9.426 1.00 83.44 94 LEU A C 1
ATOM 757 O O . LEU A 1 94 ? -5.341 -1.878 10.385 1.00 83.44 94 LEU A O 1
ATOM 761 N N . THR A 1 95 ? -3.602 -2.707 9.257 1.00 81.00 95 THR A N 1
ATOM 762 C CA . THR A 1 95 ? -3.390 -3.836 10.173 1.00 81.00 95 THR A CA 1
ATOM 763 C C . THR A 1 95 ? -2.968 -3.343 11.557 1.00 81.00 95 THR A C 1
ATOM 765 O O . THR A 1 95 ? -3.439 -3.874 12.558 1.00 81.00 95 THR A O 1
ATOM 768 N N . SER A 1 96 ? -2.154 -2.284 11.631 1.00 81.50 96 SER A N 1
ATOM 769 C CA . SER A 1 96 ? -1.760 -1.627 12.886 1.00 81.50 96 SER A CA 1
ATOM 770 C C . SER A 1 96 ? -2.958 -1.051 13.652 1.00 81.50 96 SER A C 1
ATOM 772 O O . SER A 1 96 ? -3.029 -1.163 14.875 1.00 81.50 96 SER A O 1
ATOM 774 N N . LEU A 1 97 ? -3.938 -0.484 12.940 1.00 81.06 97 LEU A N 1
ATOM 775 C CA . LEU A 1 97 ? -5.184 0.000 13.544 1.00 81.06 97 LEU A CA 1
ATOM 776 C C . LEU A 1 97 ? -6.041 -1.141 14.101 1.00 81.06 97 LEU A C 1
ATOM 778 O O . LEU A 1 97 ? -6.721 -0.970 15.115 1.00 81.06 97 LEU A O 1
ATOM 782 N N . LEU A 1 98 ? -6.017 -2.312 13.463 1.00 78.44 98 LEU A N 1
ATOM 783 C CA . LEU A 1 98 ? -6.815 -3.471 13.865 1.00 78.44 98 LEU A CA 1
ATOM 784 C C . LEU A 1 98 ? -6.177 -4.256 15.009 1.00 78.44 98 LEU A C 1
ATOM 786 O O . LEU A 1 98 ? -6.861 -4.570 15.985 1.00 78.44 98 LEU A O 1
ATOM 790 N N . PHE A 1 99 ? -4.875 -4.511 14.935 1.00 75.94 99 PHE A N 1
ATOM 791 C CA . PHE A 1 99 ? -4.163 -5.400 15.843 1.00 75.94 99 PHE A CA 1
ATOM 792 C C . PHE A 1 99 ? -3.073 -4.636 16.596 1.00 75.94 99 PHE A C 1
ATOM 794 O O . PHE A 1 99 ? -2.098 -4.169 16.014 1.00 75.94 99 PHE A O 1
ATOM 801 N N . GLN A 1 100 ? -3.226 -4.543 17.916 1.00 70.56 100 GLN A N 1
ATOM 802 C CA . GLN A 1 100 ? -2.190 -4.047 18.820 1.00 70.56 100 GLN A CA 1
ATOM 803 C C . GLN A 1 100 ? -1.482 -5.243 19.477 1.00 70.56 100 GLN A C 1
ATOM 805 O O . GLN A 1 100 ? -2.125 -6.229 19.834 1.00 70.56 100 GLN A O 1
ATOM 810 N N . GLY A 1 101 ? -0.157 -5.170 19.642 1.00 66.31 101 GLY A N 1
ATOM 811 C CA . GLY A 1 101 ? 0.626 -6.182 20.364 1.00 66.31 101 GLY A CA 1
ATOM 812 C C . GLY A 1 101 ? 1.184 -7.318 19.494 1.00 66.31 101 GLY A C 1
ATOM 813 O O . GLY A 1 101 ? 1.657 -7.094 18.387 1.00 66.31 101 GLY A O 1
ATOM 814 N N . LEU A 1 102 ? 1.185 -8.551 20.008 1.00 58.78 102 LEU A N 1
ATOM 815 C CA . LEU A 1 102 ? 1.962 -9.690 19.478 1.00 58.78 102 LEU A CA 1
ATOM 816 C C . LEU A 1 102 ? 1.573 -10.121 18.047 1.00 58.78 102 LEU A C 1
ATOM 818 O O . LEU A 1 102 ? 2.426 -10.542 17.266 1.00 58.78 102 LEU A O 1
ATOM 822 N N . PHE A 1 103 ? 0.306 -9.931 17.670 1.00 64.88 103 PHE A N 1
ATOM 823 C CA . PHE A 1 103 ? -0.184 -10.163 16.305 1.00 64.88 103 PHE A CA 1
ATOM 824 C C . PHE A 1 103 ? 0.441 -9.219 15.274 1.00 64.88 103 PHE A C 1
ATOM 826 O O . PHE A 1 103 ? 0.607 -9.606 14.118 1.00 64.88 103 PHE A O 1
ATOM 833 N N . PHE A 1 104 ? 0.841 -8.014 15.694 1.00 66.06 104 PHE A N 1
ATOM 834 C CA . PHE A 1 104 ? 1.570 -7.085 14.840 1.00 66.06 104 PHE A CA 1
ATOM 835 C C . PHE A 1 104 ? 2.892 -7.714 14.396 1.00 66.06 104 PHE A C 1
ATOM 837 O O . PHE A 1 104 ? 3.159 -7.778 13.207 1.00 66.06 104 PHE A O 1
ATOM 844 N N . PHE A 1 105 ? 3.674 -8.288 15.315 1.00 64.19 105 PHE A N 1
ATOM 845 C CA . PHE A 1 105 ? 4.954 -8.917 14.974 1.00 64.19 105 PHE A CA 1
ATOM 846 C C . PHE A 1 105 ? 4.803 -10.117 14.031 1.00 64.19 105 PHE A C 1
ATOM 84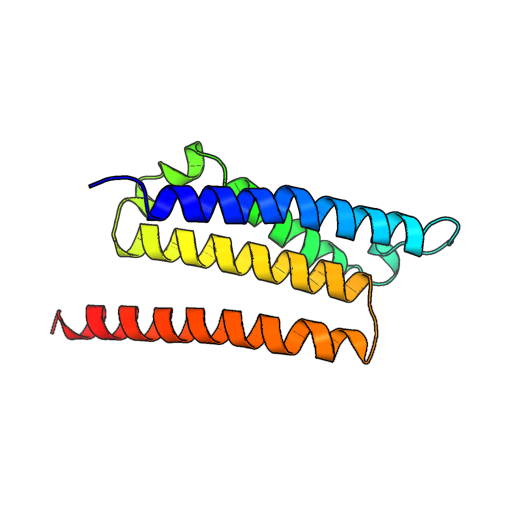8 O O . PHE A 1 105 ? 5.574 -10.234 13.080 1.00 64.19 105 PHE A O 1
ATOM 855 N N . LEU A 1 106 ? 3.799 -10.972 14.249 1.00 70.12 106 LEU A N 1
ATOM 856 C CA . LEU A 1 106 ? 3.578 -12.177 13.438 1.00 70.12 106 LEU A CA 1
ATOM 857 C C . LEU A 1 106 ? 3.211 -11.870 11.978 1.00 70.12 106 LEU A C 1
ATOM 859 O O . LEU A 1 106 ? 3.685 -12.556 11.077 1.00 70.12 106 LEU A O 1
ATOM 863 N N . LEU A 1 107 ? 2.400 -10.836 11.733 1.00 69.31 107 LEU A N 1
ATOM 864 C CA . LEU A 1 107 ? 2.013 -10.419 10.377 1.00 69.31 107 LEU A CA 1
ATOM 865 C C . LEU A 1 107 ? 3.035 -9.472 9.733 1.00 69.31 107 LEU A C 1
ATOM 867 O O . LEU A 1 107 ? 3.241 -9.501 8.521 1.00 69.31 107 LEU A O 1
ATOM 871 N N . TYR A 1 108 ? 3.692 -8.634 10.533 1.00 72.25 108 TYR A N 1
ATOM 872 C CA . TYR A 1 108 ? 4.570 -7.576 10.039 1.00 72.25 108 TYR A CA 1
ATOM 873 C C . TYR A 1 108 ? 5.946 -8.088 9.613 1.00 72.25 108 TYR A C 1
ATOM 875 O O . TYR A 1 108 ? 6.476 -7.641 8.601 1.00 72.25 108 TYR A O 1
ATOM 883 N N . LEU A 1 109 ? 6.524 -9.044 10.347 1.00 74.25 109 LEU A N 1
ATOM 884 C CA . LEU A 1 109 ? 7.855 -9.587 10.059 1.00 74.25 109 LEU A CA 1
ATOM 885 C C . LEU A 1 109 ? 7.965 -10.239 8.662 1.00 74.25 109 LEU A C 1
ATOM 887 O O . LEU A 1 109 ? 8.897 -9.888 7.932 1.00 74.25 109 LEU A O 1
ATOM 891 N N . PRO A 1 110 ? 7.022 -11.099 8.218 1.00 75.62 110 PRO A N 1
ATOM 892 C CA . PRO A 1 110 ? 7.062 -11.640 6.860 1.00 75.62 110 PRO A CA 1
ATOM 893 C C . PRO A 1 110 ? 6.822 -10.562 5.793 1.00 75.62 110 PRO A C 1
ATOM 895 O O . PRO A 1 110 ? 7.496 -10.565 4.763 1.00 75.62 110 PRO A O 1
ATOM 898 N N . LEU A 1 111 ? 5.930 -9.596 6.041 1.00 72.50 111 LEU A N 1
ATOM 899 C CA . LEU A 1 111 ? 5.667 -8.504 5.098 1.00 72.50 111 LEU A CA 1
ATOM 900 C C . LEU A 1 111 ? 6.896 -7.595 4.922 1.00 72.50 111 LEU A C 1
ATOM 902 O O . LEU A 1 111 ? 7.252 -7.231 3.800 1.00 72.50 111 LEU A O 1
ATOM 906 N N . LEU A 1 112 ? 7.585 -7.283 6.022 1.00 78.12 112 LEU A N 1
ATOM 907 C CA . LEU A 1 112 ? 8.826 -6.515 6.025 1.00 78.12 112 LEU A CA 1
ATOM 908 C C . LEU A 1 112 ? 9.939 -7.258 5.281 1.00 78.12 112 LEU A C 1
ATOM 910 O O . LEU A 1 112 ? 10.681 -6.637 4.526 1.00 78.12 112 LEU A O 1
ATOM 914 N N . MET A 1 113 ? 10.043 -8.579 5.450 1.00 80.00 113 MET A N 1
ATOM 915 C CA . MET A 1 113 ? 11.011 -9.393 4.713 1.00 80.00 113 MET A CA 1
ATOM 916 C C . MET A 1 113 ? 10.764 -9.366 3.205 1.00 80.00 113 MET A C 1
ATOM 918 O O . MET A 1 113 ? 11.711 -9.184 2.439 1.00 80.00 113 MET A O 1
ATOM 922 N N . VAL A 1 114 ? 9.506 -9.505 2.773 1.00 77.88 114 VAL A N 1
ATOM 923 C CA . VAL A 1 114 ? 9.133 -9.402 1.354 1.00 77.88 114 VAL A CA 1
ATOM 924 C C . VAL A 1 114 ? 9.498 -8.018 0.821 1.00 77.88 114 VAL A C 1
ATOM 926 O O . VAL A 1 114 ? 10.192 -7.903 -0.191 1.00 77.88 114 VAL A O 1
ATOM 929 N N . PHE A 1 115 ? 9.121 -6.962 1.543 1.00 77.19 115 PHE A N 1
ATOM 930 C CA . PHE A 1 115 ? 9.450 -5.593 1.163 1.00 77.19 115 PHE A CA 1
ATOM 931 C C . PHE A 1 115 ? 10.969 -5.365 1.071 1.00 77.19 115 PHE A C 1
ATOM 933 O O . PHE A 1 115 ? 11.462 -4.855 0.064 1.00 77.19 115 PHE A O 1
ATOM 940 N N . ALA A 1 116 ? 11.733 -5.803 2.073 1.00 79.62 116 ALA A N 1
ATOM 941 C CA . ALA A 1 116 ? 13.187 -5.682 2.104 1.00 79.62 116 ALA A CA 1
ATOM 942 C C . ALA A 1 116 ? 13.858 -6.464 0.966 1.00 79.62 116 ALA A C 1
ATOM 944 O O . ALA A 1 116 ? 14.813 -5.973 0.368 1.00 79.62 116 ALA A O 1
ATOM 945 N N . ALA A 1 117 ? 13.351 -7.647 0.610 1.00 80.06 117 ALA A N 1
ATOM 946 C CA . ALA A 1 117 ? 13.859 -8.419 -0.521 1.00 80.06 117 ALA A CA 1
ATOM 947 C C . ALA A 1 117 ? 13.658 -7.673 -1.849 1.00 80.06 117 ALA A C 1
ATOM 949 O O . ALA A 1 117 ? 14.604 -7.551 -2.638 1.00 80.06 117 ALA A O 1
ATOM 950 N N . HIS A 1 118 ? 12.466 -7.107 -2.066 1.00 77.75 118 HIS A N 1
ATOM 951 C CA . HIS A 1 118 ? 12.179 -6.279 -3.237 1.00 77.75 118 HIS A CA 1
ATOM 952 C C . HIS A 1 118 ? 13.031 -5.006 -3.257 1.00 77.75 118 HIS A C 1
ATOM 954 O O . HIS A 1 118 ? 13.605 -4.680 -4.296 1.00 77.75 118 HIS A O 1
ATOM 960 N N . PHE A 1 119 ? 13.200 -4.33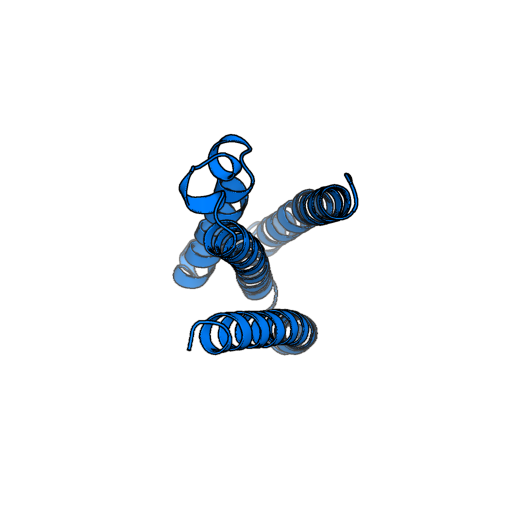5 -2.116 1.00 79.00 119 PHE A N 1
ATOM 961 C CA . PHE A 1 119 ? 14.022 -3.131 -1.993 1.00 79.00 119 PHE A CA 1
ATOM 962 C C . PHE A 1 119 ? 15.518 -3.407 -2.215 1.00 79.00 119 PHE A C 1
ATOM 964 O O . PHE A 1 119 ? 16.198 -2.687 -2.944 1.00 79.00 119 PHE A O 1
ATOM 971 N N . CYS A 1 120 ? 16.047 -4.504 -1.675 1.00 84.62 120 CYS A N 1
ATOM 972 C CA . CYS A 1 120 ? 17.420 -4.942 -1.929 1.00 84.62 120 CYS A CA 1
ATOM 973 C C . CYS A 1 120 ? 17.626 -5.365 -3.388 1.00 84.62 120 CYS A C 1
ATOM 975 O O . CYS A 1 120 ? 18.694 -5.138 -3.962 1.00 84.62 120 CYS A O 1
ATOM 977 N N . GLY A 1 121 ? 16.629 -5.998 -4.011 1.00 79.81 121 GLY A N 1
ATOM 978 C CA . GLY A 1 121 ? 16.626 -6.254 -5.453 1.00 79.81 121 GLY A CA 1
ATOM 979 C C . GLY A 1 121 ? 16.636 -4.952 -6.257 1.00 79.81 121 GLY A C 1
ATOM 980 O O . GLY A 1 121 ? 17.380 -4.830 -7.234 1.00 79.81 121 GLY A O 1
ATOM 981 N N . PHE A 1 122 ? 15.869 -3.963 -5.794 1.00 76.50 122 PHE A N 1
ATOM 982 C CA . PHE A 1 122 ? 15.758 -2.644 -6.397 1.00 76.50 122 PHE A CA 1
ATOM 983 C C . PHE A 1 122 ? 17.099 -1.895 -6.373 1.00 76.50 122 PHE A C 1
ATOM 985 O O . PHE A 1 122 ? 17.628 -1.520 -7.422 1.00 76.50 122 PHE A O 1
ATOM 992 N N . LEU A 1 123 ? 17.712 -1.788 -5.192 1.00 83.75 123 LEU A N 1
ATOM 993 C CA . LEU A 1 123 ? 19.031 -1.184 -4.990 1.00 83.75 123 LEU A CA 1
ATOM 994 C C . LEU A 1 123 ? 20.110 -1.865 -5.834 1.00 83.75 123 LEU A C 1
ATOM 996 O O . LEU A 1 123 ? 20.914 -1.188 -6.473 1.00 83.75 123 LEU A O 1
ATOM 1000 N N . ARG A 1 124 ? 20.113 -3.203 -5.897 1.00 85.44 124 ARG A N 1
ATOM 1001 C CA . ARG A 1 124 ? 21.077 -3.951 -6.718 1.00 85.44 124 ARG A CA 1
ATOM 1002 C C . ARG A 1 124 ? 20.955 -3.619 -8.204 1.00 85.44 124 ARG A C 1
ATOM 1004 O O . ARG A 1 124 ? 21.982 -3.463 -8.863 1.00 85.44 124 ARG A O 1
ATOM 1011 N N . LYS A 1 125 ? 19.736 -3.492 -8.738 1.00 78.06 125 LYS A N 1
ATOM 1012 C CA . LYS A 1 125 ? 19.519 -3.092 -10.140 1.00 78.06 125 LYS A CA 1
ATOM 1013 C C . LYS A 1 125 ? 19.974 -1.652 -10.397 1.00 78.06 125 LYS A C 1
ATOM 1015 O O . LYS A 1 125 ? 20.691 -1.422 -11.367 1.00 78.06 125 LYS A O 1
ATOM 1020 N N . LEU A 1 126 ? 19.653 -0.716 -9.502 1.00 78.06 126 LEU A N 1
ATOM 1021 C CA . LEU A 1 126 ? 20.104 0.681 -9.595 1.00 78.06 126 LEU A CA 1
ATOM 1022 C C . LEU A 1 126 ? 21.629 0.813 -9.577 1.00 78.06 126 LEU A C 1
ATOM 1024 O O . LEU A 1 126 ? 22.208 1.517 -10.402 1.00 78.06 126 LEU A O 1
ATOM 1028 N N . LEU A 1 127 ? 22.292 0.095 -8.668 1.00 84.00 127 LEU A N 1
ATOM 1029 C CA . LEU A 1 127 ? 23.750 0.101 -8.564 1.00 84.00 127 LEU A CA 1
ATOM 1030 C C . LEU A 1 127 ? 24.428 -0.472 -9.813 1.00 84.00 127 LEU A C 1
ATOM 1032 O O . LEU A 1 127 ? 25.503 -0.001 -10.171 1.00 84.00 127 LEU A O 1
ATOM 1036 N N . ARG A 1 128 ? 23.817 -1.458 -10.486 1.00 81.69 128 ARG A N 1
ATOM 1037 C CA . ARG A 1 128 ? 24.322 -1.996 -11.761 1.00 81.69 128 ARG A CA 1
ATOM 1038 C C . ARG A 1 128 ? 24.177 -0.996 -12.904 1.00 81.69 128 ARG A C 1
ATOM 1040 O O . ARG A 1 128 ? 25.132 -0.817 -13.650 1.00 81.69 128 ARG A O 1
ATOM 1047 N N . LEU A 1 129 ? 23.035 -0.313 -13.005 1.00 78.12 129 LEU A N 1
ATOM 1048 C CA . LEU A 1 129 ? 22.816 0.725 -14.020 1.00 78.12 129 LEU A CA 1
ATOM 1049 C C . LEU A 1 129 ? 23.810 1.881 -13.868 1.00 78.12 129 LEU A C 1
ATOM 1051 O O . LEU A 1 129 ? 24.390 2.316 -14.852 1.00 78.12 129 LEU A O 1
ATOM 1055 N N . ARG A 1 130 ? 24.084 2.308 -12.629 1.00 73.69 130 ARG A N 1
ATOM 1056 C CA . ARG A 1 130 ? 25.081 3.349 -12.339 1.00 73.69 130 ARG A CA 1
ATOM 1057 C C . ARG A 1 130 ? 26.520 2.932 -12.678 1.00 73.69 130 ARG A C 1
ATOM 1059 O O . ARG A 1 130 ? 27.351 3.791 -12.941 1.00 73.69 130 ARG A O 1
ATOM 1066 N N . ARG A 1 131 ? 26.832 1.631 -12.633 1.00 73.06 131 ARG A N 1
ATOM 1067 C CA . ARG A 1 131 ? 28.177 1.097 -12.917 1.00 73.06 131 ARG A CA 1
ATOM 1068 C C . ARG A 1 131 ? 28.439 0.852 -14.407 1.00 73.06 131 ARG A C 1
ATOM 1070 O O . ARG A 1 131 ? 29.596 0.772 -14.780 1.00 73.06 131 ARG A O 1
ATOM 1077 N N . GLY A 1 132 ? 27.398 0.717 -15.231 1.00 60.22 132 GLY A N 1
ATOM 1078 C CA . GLY A 1 132 ? 27.518 0.512 -16.683 1.00 60.22 132 GLY A CA 1
ATOM 1079 C C . GLY A 1 132 ? 27.643 1.799 -17.506 1.00 60.22 132 GLY A C 1
ATOM 1080 O O . GLY A 1 132 ? 27.751 1.729 -18.723 1.00 60.22 132 GLY A O 1
ATOM 1081 N N . THR A 1 133 ? 27.595 2.962 -16.857 1.00 53.34 133 THR A N 1
ATOM 1082 C CA . THR A 1 133 ? 27.738 4.293 -17.472 1.00 53.34 133 THR A CA 1
ATOM 1083 C C . THR A 1 133 ? 29.070 4.971 -17.123 1.00 53.34 133 THR A C 1
ATOM 1085 O O . THR A 1 133 ? 29.188 6.178 -17.316 1.00 53.34 133 THR A O 1
ATOM 1088 N N . ALA A 1 134 ? 30.025 4.230 -16.548 1.00 48.00 134 ALA A N 1
ATOM 1089 C CA . ALA A 1 134 ? 31.364 4.697 -16.183 1.00 48.00 134 ALA A CA 1
ATOM 1090 C C . ALA A 1 134 ? 32.425 4.038 -17.068 1.00 48.00 134 ALA A C 1
ATOM 1092 O O . ALA A 1 134 ? 32.246 2.837 -17.376 1.00 48.00 134 ALA A O 1
#

Sequence (134 aa):
MPDFHQDQWMEINAIFTFVVPVLVGLGAVKYQGKHHSPFDTHPITSFLSIFSLLLYYSLSLPLVAQLPAFHTISGAFTFYFLKILSFSLSIIFLTSLLFQGLFFFLLYLPLLMVFAAHFCGFLRKLLRLRRGTA

Foldseek 3Di:
DDDPVVVVVVVVVVVCVPLVVVLVVLQCVVCPPPPDHCCRVPVPLVVQLVVLVVQLVVLVDPVNCPPPQLVDPVNVLVSVLSNLVSSLSNSLSSVCSNDDPDVSCVVVVVSVVVNVVVVVVSVVVVVVVVVVVD

InterPro domains:
  IPR053258 Calcium-permeable cation-selective channel [PTHR34115] (10-128)

Organism: NCBI:txid360336

pLDDT: mean 77.48, std 9.75, range [32.91, 89.56]

Secondary structure (DSSP, 8-state):
--SHHHHHHHHHHHHHHHHHHHHHHHHHHHHTT-SS-HHHHSHHHHHHHHHHHHHHHHHHSHHHHT-GGGSSHHHHHHHHHHHHHHHHHHHHHHHHHH--SHHHHHHHHHHHHHHHHHHHHHHHHHHHHHHTT-